Protein AF-A0AA91GW83-F1 (afdb_monomer)

Secondary structure (DSSP, 8-state):
-HHHHHHHTT--HHHHHHHHHHHHHHSPPPP-TT-S---------TTTTTSBTTTTBSBSEEETTEEE-TTS-EEEHHHHHHHHHHHHTT-SSS-TT--HHHHHHHHHHHHHHHHHHTT--HHHHHHTT-B-GGGHHHHHHHHHHHS---

Nearest PDB structures (foldseek):
  6pxk-assembly2_H  TM=4.083E-01  e=6.982E+00  Escherichia coli

Sequence (150 aa):
MLEDYCSEVGRTKTDVLRELIRSLKTKKKPSNEGRGFRPIFSVNPAYTSQVDHQSGTLLGRREGDRFIRYTGDVIQADLNAARNIRIRGTDNNITRFMRSGDVESELLTRTVQYLASIGKSVTDALNLGWLLPKFKANVLKLEAQYHPQG

Radius of gyration: 25.81 Å; Cα contacts (8 Å, |Δi|>4): 156; chains: 1; bounding box: 37×70×56 Å

pLDDT: mean 89.29, std 13.84, range [39.09, 98.5]

Structure (mmCIF, N/CA/C/O backbone):
data_AF-A0AA91GW83-F1
#
_entry.id   AF-A0AA91GW83-F1
#
loop_
_atom_site.group_PDB
_atom_site.id
_atom_site.type_symbol
_atom_site.label_atom_id
_atom_site.label_alt_id
_atom_site.label_comp_id
_atom_site.label_asym_id
_atom_site.label_entity_id
_atom_site.label_seq_id
_atom_site.pdbx_PDB_ins_code
_atom_site.Cartn_x
_atom_site.Cartn_y
_atom_site.Cartn_z
_atom_site.occupancy
_atom_site.B_iso_or_equiv
_atom_site.auth_seq_id
_atom_site.auth_comp_id
_atom_site.auth_asym_id
_atom_site.auth_atom_id
_atom_site.pdbx_PDB_model_num
ATOM 1 N N . MET A 1 1 ? -2.588 -52.426 -28.674 1.00 69.12 1 MET A N 1
ATOM 2 C CA . MET A 1 1 ? -2.922 -51.039 -28.262 1.00 69.12 1 MET A CA 1
ATOM 3 C C . MET A 1 1 ? -2.592 -49.997 -29.340 1.00 69.12 1 MET A C 1
ATOM 5 O O . MET A 1 1 ? -3.514 -49.352 -29.808 1.00 69.12 1 MET A O 1
ATOM 9 N N . LEU A 1 2 ? -1.331 -49.810 -29.777 1.00 68.44 2 LEU A N 1
ATOM 10 C CA . LEU A 1 2 ? -1.021 -48.851 -30.865 1.00 68.44 2 LEU A CA 1
ATOM 11 C C . LEU A 1 2 ? -1.371 -49.402 -32.264 1.00 68.44 2 LEU A C 1
ATOM 13 O O . LEU A 1 2 ? -1.744 -48.648 -33.154 1.00 68.44 2 LEU A O 1
ATOM 17 N N . GLU A 1 3 ? -1.234 -50.716 -32.450 1.00 76.81 3 GLU A N 1
ATOM 18 C CA . GLU A 1 3 ? -1.570 -51.436 -33.690 1.00 76.81 3 GLU A CA 1
ATOM 19 C C . GLU A 1 3 ? -3.069 -51.436 -33.982 1.00 76.81 3 GLU A C 1
ATOM 21 O O . GLU A 1 3 ? -3.469 -51.136 -35.106 1.00 76.81 3 GLU A O 1
ATOM 26 N N . ASP A 1 4 ? -3.876 -51.687 -32.954 1.00 79.81 4 ASP A N 1
ATOM 27 C CA . ASP A 1 4 ? -5.339 -51.666 -33.042 1.00 79.81 4 ASP A CA 1
ATOM 28 C C . ASP A 1 4 ? -5.828 -50.262 -33.404 1.00 79.81 4 ASP A C 1
ATOM 30 O O . ASP A 1 4 ? -6.557 -50.096 -34.374 1.00 79.81 4 ASP A O 1
ATOM 34 N N . TYR A 1 5 ? -5.298 -49.232 -32.733 1.00 78.19 5 TYR A N 1
ATOM 35 C CA . TYR A 1 5 ? -5.595 -47.834 -33.049 1.00 78.19 5 TYR A CA 1
ATOM 36 C C . TYR A 1 5 ? -5.219 -47.462 -34.490 1.00 78.19 5 TYR A C 1
ATOM 38 O O . TYR A 1 5 ? -5.996 -46.814 -35.181 1.00 78.19 5 TYR A O 1
ATOM 46 N N . CYS A 1 6 ? -4.045 -47.889 -34.969 1.00 80.44 6 CYS A N 1
ATOM 47 C CA . CYS A 1 6 ? -3.620 -47.655 -36.354 1.00 80.44 6 CYS A CA 1
ATOM 48 C C . CYS A 1 6 ? -4.565 -48.327 -37.365 1.00 80.44 6 CYS A C 1
ATOM 50 O O . CYS A 1 6 ? -4.872 -47.743 -38.404 1.00 80.44 6 CYS A O 1
ATOM 52 N N . SER A 1 7 ? -5.052 -49.526 -37.036 1.00 79.12 7 SER A N 1
ATOM 53 C CA . SER A 1 7 ? -5.985 -50.288 -37.871 1.00 79.12 7 SER A CA 1
ATOM 54 C C . SER A 1 7 ? -7.379 -49.652 -37.892 1.00 79.12 7 SER A C 1
ATOM 56 O O . SER A 1 7 ? -7.963 -49.511 -38.962 1.00 79.12 7 SER A O 1
ATOM 58 N N . GLU A 1 8 ? -7.876 -49.191 -36.742 1.00 82.94 8 GLU A N 1
ATOM 59 C CA . GLU A 1 8 ? -9.163 -48.493 -36.609 1.00 82.94 8 GLU A CA 1
ATOM 60 C C . GLU A 1 8 ? -9.191 -47.150 -37.346 1.00 82.94 8 GLU A C 1
ATOM 62 O O . GLU A 1 8 ? -10.173 -46.821 -38.007 1.00 82.94 8 GLU A O 1
ATOM 67 N N . VAL A 1 9 ? -8.109 -46.368 -37.267 1.00 82.56 9 VAL A N 1
ATOM 68 C CA . VAL A 1 9 ? -8.030 -45.055 -37.933 1.00 82.56 9 VAL A CA 1
ATOM 69 C C . VAL A 1 9 ? -7.543 -45.142 -39.383 1.00 82.56 9 VAL A C 1
ATOM 71 O O . VAL A 1 9 ? -7.402 -44.109 -40.040 1.00 82.56 9 VAL A O 1
ATOM 74 N N . GLY A 1 10 ? -7.266 -46.353 -39.886 1.00 86.12 10 GLY A N 1
ATOM 75 C CA . GLY A 1 10 ? -6.806 -46.600 -41.254 1.00 86.12 10 GLY A CA 1
ATOM 76 C C . GLY A 1 10 ? -5.466 -45.938 -41.589 1.00 86.12 10 GLY A C 1
ATOM 77 O O . GLY A 1 10 ? -5.235 -45.564 -42.739 1.00 86.12 10 GLY A O 1
ATOM 78 N N . ARG A 1 11 ? -4.590 -45.736 -40.597 1.00 83.75 11 ARG A N 1
ATOM 79 C CA . ARG A 1 11 ? -3.285 -45.076 -40.777 1.00 83.75 11 ARG A CA 1
ATOM 80 C C . ARG A 1 11 ? -2.154 -46.014 -40.419 1.00 83.75 11 ARG A C 1
ATOM 82 O O . ARG A 1 11 ? -2.261 -46.837 -39.516 1.00 83.75 11 ARG A O 1
ATOM 89 N N . THR A 1 12 ? -1.015 -45.850 -41.080 1.00 89.56 12 THR A N 1
ATOM 90 C CA . THR A 1 12 ? 0.178 -46.594 -40.682 1.00 89.56 12 THR A CA 1
ATOM 91 C C . THR A 1 12 ? 0.741 -46.031 -39.377 1.00 89.56 12 THR A C 1
ATOM 93 O O . THR A 1 12 ? 0.599 -44.842 -39.074 1.00 89.56 12 THR A O 1
ATOM 96 N N . LYS A 1 13 ? 1.466 -46.862 -38.619 1.00 86.31 13 LYS A N 1
ATOM 97 C CA . LYS A 1 13 ? 2.199 -46.415 -37.420 1.00 86.31 13 LYS A CA 1
ATOM 98 C C . LYS A 1 13 ? 3.093 -45.211 -37.713 1.00 86.31 13 LYS A C 1
ATOM 100 O O . LYS A 1 13 ? 3.228 -44.318 -36.883 1.00 86.31 13 LYS A O 1
ATOM 105 N N . THR A 1 14 ? 3.698 -45.181 -38.899 1.00 88.56 14 THR A N 1
ATOM 106 C CA . THR A 1 14 ? 4.579 -44.097 -39.332 1.00 88.56 14 THR A CA 1
ATOM 107 C C . THR A 1 14 ? 3.816 -42.786 -39.510 1.00 88.56 14 THR A C 1
ATOM 109 O O . THR A 1 14 ? 4.340 -41.734 -39.150 1.00 88.56 14 THR A O 1
ATOM 112 N N . ASP A 1 15 ? 2.580 -42.827 -40.005 1.00 84.75 15 ASP A N 1
ATOM 113 C CA . ASP A 1 15 ? 1.758 -41.628 -40.197 1.00 84.75 15 ASP A CA 1
ATOM 114 C C . ASP A 1 15 ? 1.295 -41.045 -38.864 1.00 84.75 15 ASP A C 1
ATOM 116 O O . ASP A 1 15 ? 1.435 -39.842 -38.638 1.00 84.75 15 ASP A O 1
ATOM 120 N N . VAL A 1 16 ? 0.859 -41.908 -37.941 1.00 87.19 16 VAL A N 1
ATOM 121 C CA . VAL A 1 16 ? 0.503 -41.509 -36.570 1.00 87.19 16 VAL A CA 1
ATOM 122 C C . VAL A 1 16 ? 1.716 -40.905 -35.853 1.00 87.19 16 VAL A C 1
ATOM 124 O O . VAL A 1 16 ? 1.613 -39.854 -35.218 1.00 87.19 16 VAL A O 1
ATOM 127 N N . LEU A 1 17 ? 2.899 -41.510 -36.004 1.00 86.38 17 LEU A N 1
ATOM 128 C CA . LEU A 1 17 ? 4.126 -41.004 -35.388 1.00 86.38 17 LEU A CA 1
ATOM 129 C C . LEU A 1 17 ? 4.562 -39.657 -35.988 1.00 86.38 17 LEU A C 1
ATOM 131 O O . LEU A 1 17 ? 4.952 -38.750 -35.250 1.00 86.38 17 LEU A O 1
ATOM 135 N N . ARG A 1 18 ? 4.468 -39.487 -37.314 1.00 87.75 18 ARG A N 1
ATOM 136 C CA . ARG A 1 18 ? 4.762 -38.211 -37.991 1.00 87.75 18 ARG A CA 1
ATOM 137 C C . ARG A 1 18 ? 3.818 -37.108 -37.537 1.00 87.75 18 ARG A C 1
ATOM 139 O O . ARG A 1 18 ? 4.268 -35.986 -37.309 1.00 87.75 18 ARG A O 1
ATOM 146 N N . GLU A 1 19 ? 2.534 -37.412 -37.389 1.00 85.62 19 GLU A N 1
ATOM 147 C CA . GLU A 1 19 ? 1.543 -36.450 -36.920 1.00 85.62 19 GLU A CA 1
ATOM 148 C C . GLU A 1 19 ? 1.772 -36.059 -35.460 1.00 85.62 19 GLU A C 1
ATOM 150 O O . GLU A 1 19 ? 1.729 -34.871 -35.139 1.00 85.62 19 GLU A O 1
ATOM 155 N N . LEU A 1 20 ? 2.111 -37.020 -34.597 1.00 83.38 20 LEU A N 1
ATOM 156 C CA . LEU A 1 20 ? 2.468 -36.747 -33.209 1.00 83.38 20 LEU A CA 1
ATOM 157 C C . LEU A 1 20 ? 3.715 -35.860 -33.125 1.00 83.38 20 LEU A C 1
ATOM 159 O O . LEU A 1 20 ? 3.701 -34.837 -32.444 1.00 83.38 20 LEU A O 1
ATOM 163 N N . ILE A 1 21 ? 4.771 -36.188 -33.875 1.00 85.31 21 ILE A N 1
ATOM 164 C CA . ILE A 1 21 ? 5.989 -35.368 -33.953 1.00 85.31 21 ILE A CA 1
ATOM 165 C C . ILE A 1 21 ? 5.660 -33.965 -34.479 1.00 85.31 21 ILE A C 1
ATOM 167 O O . ILE A 1 21 ? 6.167 -32.975 -33.951 1.00 85.31 21 ILE A O 1
ATOM 171 N N . ARG A 1 22 ? 4.788 -33.850 -35.487 1.00 84.88 22 ARG A N 1
ATOM 172 C CA . ARG A 1 22 ? 4.325 -32.560 -36.012 1.00 84.88 22 ARG A CA 1
ATOM 173 C C . ARG A 1 22 ? 3.556 -31.776 -34.950 1.00 84.88 22 ARG A C 1
ATOM 175 O O . ARG A 1 22 ? 3.852 -30.602 -34.764 1.00 84.88 22 ARG A O 1
ATOM 182 N N . SER A 1 23 ? 2.646 -32.412 -34.214 1.00 80.38 23 SER A N 1
ATOM 183 C CA . SER A 1 23 ? 1.885 -31.788 -33.125 1.00 80.38 23 SER A CA 1
ATOM 184 C C . SER A 1 23 ? 2.778 -31.347 -31.964 1.00 80.38 23 SER A C 1
ATOM 186 O O . SER A 1 23 ? 2.518 -30.315 -31.346 1.00 80.38 23 SER A O 1
ATOM 188 N N . LEU A 1 24 ? 3.834 -32.103 -31.665 1.00 80.25 24 LEU A N 1
ATOM 189 C CA . LEU A 1 24 ? 4.819 -31.741 -30.648 1.00 80.25 24 LEU A CA 1
ATOM 190 C C . LEU A 1 24 ? 5.715 -30.582 -31.110 1.00 80.25 24 LEU A C 1
ATOM 192 O O . LEU A 1 24 ? 6.106 -29.760 -30.289 1.00 80.25 24 LEU A O 1
ATOM 196 N N . LYS A 1 25 ? 5.988 -30.465 -32.418 1.00 74.56 25 LYS A N 1
ATOM 197 C CA . LYS A 1 25 ? 6.718 -29.330 -33.011 1.0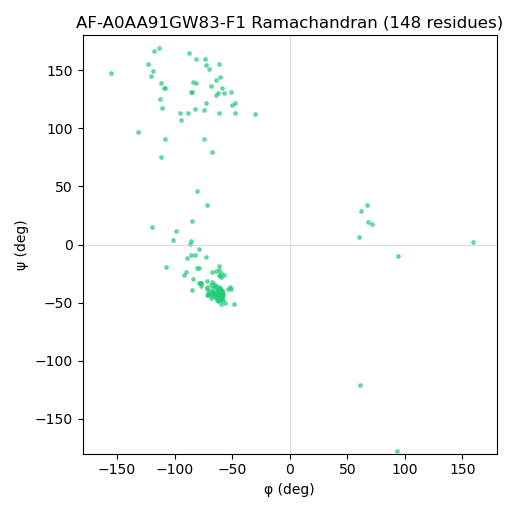0 74.56 25 LYS A CA 1
ATOM 198 C C . LYS A 1 25 ? 5.863 -28.063 -33.152 1.00 74.56 25 LYS A C 1
ATOM 200 O O . LYS A 1 25 ? 6.403 -26.967 -33.032 1.00 74.56 25 LYS A O 1
ATOM 205 N N . THR A 1 26 ? 4.552 -28.183 -33.396 1.00 68.69 26 THR A N 1
ATOM 206 C CA . THR A 1 26 ? 3.626 -27.034 -33.486 1.00 68.69 26 THR A CA 1
ATOM 207 C C . THR A 1 26 ? 3.204 -26.492 -32.125 1.00 68.69 26 THR A C 1
ATOM 209 O O . THR A 1 26 ? 2.824 -25.324 -32.036 1.00 68.69 26 THR A O 1
ATOM 212 N N . LYS A 1 27 ? 3.323 -27.282 -31.048 1.00 64.38 27 LYS A N 1
ATOM 213 C CA . LYS A 1 27 ? 3.315 -26.767 -29.672 1.00 64.38 27 LYS A CA 1
ATOM 214 C C . LYS A 1 27 ? 4.584 -25.940 -29.453 1.00 64.38 27 LYS A C 1
ATOM 216 O O . LYS A 1 27 ? 5.580 -26.409 -28.908 1.00 64.38 27 LYS A O 1
ATOM 221 N N . LYS A 1 28 ? 4.549 -24.697 -29.942 1.00 57.25 28 LYS A N 1
ATOM 222 C CA . LYS A 1 28 ? 5.594 -23.685 -29.780 1.00 57.25 28 LYS A CA 1
ATOM 223 C C . LYS A 1 28 ? 5.990 -23.659 -28.298 1.00 57.25 28 LYS A C 1
ATOM 225 O O . LYS A 1 28 ? 5.153 -23.401 -27.434 1.00 57.25 28 LYS A O 1
ATOM 230 N N . LYS A 1 29 ? 7.268 -23.905 -27.994 1.00 54.69 29 LYS A N 1
ATOM 231 C CA . LYS A 1 29 ? 7.869 -23.442 -26.733 1.00 54.69 29 LYS A CA 1
ATOM 232 C C . LYS A 1 29 ? 7.536 -21.943 -26.653 1.00 54.69 29 LYS A C 1
ATOM 234 O O . LYS A 1 29 ? 7.715 -21.293 -27.688 1.00 54.69 29 LYS A O 1
ATOM 239 N N . PRO A 1 30 ? 7.013 -21.396 -25.536 1.00 55.56 30 PRO A N 1
ATOM 240 C CA . PRO A 1 30 ? 6.680 -19.976 -25.477 1.00 55.56 30 PRO A CA 1
ATOM 241 C C . PRO A 1 30 ? 7.897 -19.196 -25.969 1.00 55.56 30 PRO A C 1
ATOM 243 O O . PRO A 1 30 ? 9.013 -19.398 -25.477 1.00 55.56 30 PRO A O 1
ATOM 246 N N . SER A 1 31 ? 7.713 -18.429 -27.044 1.00 51.56 31 SER A N 1
ATOM 247 C CA . SER A 1 31 ? 8.814 -17.705 -27.650 1.00 51.56 31 SER A CA 1
ATOM 248 C C . SER A 1 31 ? 9.337 -16.718 -26.613 1.00 51.56 31 SER A C 1
ATOM 250 O O . SER A 1 31 ? 8.581 -15.953 -26.025 1.00 51.56 31 SER A O 1
ATOM 252 N N . ASN A 1 32 ? 10.653 -16.708 -26.398 1.00 56.47 32 ASN A N 1
ATOM 253 C CA . ASN A 1 32 ? 11.337 -15.641 -25.661 1.00 56.47 32 ASN A CA 1
ATOM 254 C C . ASN A 1 32 ? 11.390 -14.339 -26.500 1.00 56.47 32 ASN A C 1
ATOM 256 O O . ASN A 1 32 ? 12.371 -13.596 -26.449 1.00 56.47 32 ASN A O 1
ATOM 260 N N . GLU A 1 33 ? 10.360 -14.085 -27.307 1.00 49.25 33 GLU A N 1
ATOM 261 C CA . GLU A 1 33 ? 10.152 -12.851 -28.059 1.00 49.25 33 GLU A CA 1
ATOM 262 C C . GLU A 1 33 ? 9.702 -11.791 -27.050 1.00 49.25 33 GLU A C 1
ATOM 264 O O . GLU A 1 33 ? 8.537 -11.693 -26.683 1.00 49.25 33 GLU A O 1
ATOM 269 N N . GLY A 1 34 ? 10.674 -11.067 -26.497 1.00 49.62 34 GLY A N 1
ATOM 270 C CA . GLY A 1 34 ? 10.426 -10.086 -25.438 1.00 49.62 34 GLY A CA 1
ATOM 271 C C . GLY A 1 34 ? 11.642 -9.709 -24.591 1.00 49.62 34 GLY A C 1
ATOM 272 O O . GLY A 1 34 ? 11.512 -8.896 -23.674 1.00 49.62 34 GLY A O 1
ATOM 273 N N . ARG A 1 35 ? 12.834 -10.249 -24.881 1.00 53.19 35 ARG A N 1
ATOM 274 C CA . ARG A 1 35 ? 14.111 -9.750 -24.335 1.00 53.19 35 ARG A CA 1
ATOM 275 C C . ARG A 1 35 ? 14.616 -8.521 -25.104 1.00 53.19 35 ARG A C 1
ATOM 277 O O . ARG A 1 35 ? 15.786 -8.437 -25.453 1.00 53.19 35 ARG A O 1
ATOM 284 N N . GLY A 1 36 ? 13.725 -7.566 -25.371 1.00 58.09 36 GLY A N 1
ATOM 285 C CA . GLY A 1 36 ? 14.164 -6.199 -25.638 1.00 58.09 36 GLY A CA 1
ATOM 286 C C . GLY A 1 36 ? 14.881 -5.653 -24.402 1.00 58.09 36 GLY A C 1
ATOM 287 O O . GLY A 1 36 ? 14.643 -6.135 -23.289 1.00 58.09 36 GLY A O 1
ATOM 288 N N . PHE A 1 37 ? 15.766 -4.675 -24.592 1.00 62.91 37 PHE A N 1
ATOM 289 C CA . PHE A 1 37 ? 16.387 -3.935 -23.495 1.00 62.91 37 PHE A CA 1
ATOM 290 C C . PHE A 1 37 ? 15.300 -3.507 -22.501 1.00 62.91 37 PHE A C 1
ATOM 292 O O . PHE A 1 37 ? 14.409 -2.730 -22.840 1.00 62.91 37 PHE A O 1
ATOM 299 N N . ARG A 1 38 ? 15.335 -4.067 -21.289 1.00 65.19 38 ARG A N 1
ATOM 300 C CA . ARG A 1 38 ? 14.513 -3.593 -20.179 1.00 65.19 38 ARG A CA 1
ATOM 301 C C . ARG A 1 38 ? 15.384 -2.615 -19.409 1.00 65.19 38 ARG A C 1
ATOM 303 O O . ARG A 1 38 ? 16.328 -3.075 -18.765 1.00 65.19 38 ARG A O 1
ATOM 310 N N . PRO A 1 39 ? 15.124 -1.303 -19.498 1.00 71.88 39 PRO A N 1
ATOM 311 C CA . PRO A 1 39 ? 15.889 -0.355 -18.719 1.00 71.88 39 PRO A CA 1
ATOM 312 C C . PRO A 1 39 ? 15.768 -0.715 -17.236 1.00 71.88 39 PRO A C 1
ATOM 314 O O . PRO A 1 39 ? 14.678 -0.989 -16.727 1.00 71.88 39 PRO A O 1
ATOM 317 N N . ILE A 1 40 ? 16.917 -0.791 -16.569 1.00 81.19 40 ILE A N 1
ATOM 318 C CA . ILE A 1 40 ? 16.987 -1.017 -15.130 1.00 81.19 40 ILE A CA 1
ATOM 319 C C . ILE A 1 40 ? 16.766 0.340 -14.475 1.00 81.19 40 ILE A C 1
ATOM 321 O O . ILE A 1 40 ? 17.570 1.253 -14.644 1.00 81.19 40 ILE A O 1
ATOM 325 N N . PHE A 1 41 ? 15.681 0.466 -13.719 1.00 83.94 41 PHE A N 1
ATOM 326 C CA . PHE A 1 41 ? 15.378 1.672 -12.961 1.00 83.94 41 PHE A CA 1
ATOM 327 C C . PHE A 1 41 ? 15.554 1.403 -11.474 1.00 83.94 41 PHE A C 1
ATOM 329 O O . PHE A 1 41 ? 15.087 0.393 -10.949 1.00 83.94 41 PHE A O 1
ATOM 336 N N . SER A 1 42 ? 16.215 2.323 -10.781 1.00 92.88 42 SER A N 1
ATOM 337 C CA . SER A 1 42 ? 16.233 2.316 -9.323 1.00 92.88 42 SER A CA 1
ATOM 338 C C . SER A 1 42 ? 15.001 3.038 -8.794 1.00 92.88 42 SER A C 1
ATOM 340 O O . SER A 1 42 ? 14.727 4.171 -9.189 1.00 92.88 42 SER A O 1
ATOM 342 N N . VAL A 1 43 ? 14.306 2.405 -7.858 1.00 96.06 43 VAL A N 1
ATOM 343 C CA . VAL A 1 43 ? 13.097 2.937 -7.224 1.00 96.06 43 VAL A CA 1
ATOM 344 C C . VAL A 1 43 ? 13.309 3.116 -5.726 1.00 96.06 43 VAL A C 1
ATOM 346 O O . VAL A 1 43 ? 14.271 2.591 -5.163 1.00 96.06 43 VAL A O 1
ATOM 349 N N . ASN A 1 44 ? 12.405 3.839 -5.070 1.00 97.75 44 ASN A N 1
ATOM 350 C CA . ASN A 1 44 ? 12.392 3.910 -3.615 1.00 97.75 44 ASN A CA 1
ATOM 351 C C . ASN A 1 44 ? 11.890 2.572 -3.028 1.00 97.75 44 ASN A C 1
ATOM 353 O O . ASN A 1 44 ? 10.773 2.160 -3.361 1.00 97.75 44 ASN A O 1
ATOM 357 N N . PRO A 1 45 ? 12.670 1.882 -2.173 1.00 97.12 45 PRO A N 1
ATOM 358 C CA . PRO A 1 45 ? 12.283 0.578 -1.638 1.00 97.12 45 PRO A CA 1
ATOM 359 C C . PRO A 1 45 ? 11.336 0.667 -0.431 1.00 97.12 45 PRO A C 1
ATOM 361 O O . PRO A 1 45 ? 10.822 -0.366 0.011 1.00 97.12 45 PRO A O 1
ATOM 364 N N . ALA A 1 46 ? 11.108 1.862 0.125 1.00 98.25 46 ALA A N 1
ATOM 365 C CA . ALA A 1 46 ? 10.356 2.029 1.361 1.0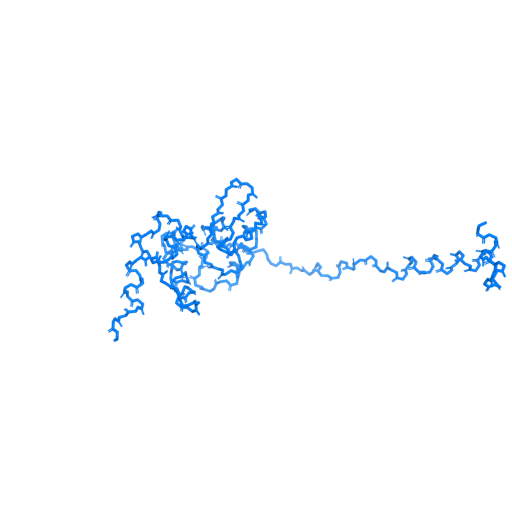0 98.25 46 ALA A CA 1
ATOM 366 C C . ALA A 1 46 ? 8.930 1.459 1.243 1.00 98.25 46 ALA A C 1
ATOM 368 O O . ALA A 1 46 ? 8.224 1.664 0.251 1.00 98.25 46 ALA A O 1
ATOM 369 N N . TYR A 1 47 ? 8.528 0.719 2.281 1.00 98.06 47 TYR A N 1
ATOM 370 C CA . TYR A 1 47 ? 7.221 0.067 2.444 1.00 98.06 47 TYR A CA 1
ATOM 371 C C . TYR A 1 47 ? 6.836 -0.978 1.380 1.00 98.06 47 TYR A C 1
ATOM 373 O O . TYR A 1 47 ? 5.724 -1.502 1.416 1.00 98.06 47 TYR A O 1
ATOM 381 N N . THR A 1 48 ? 7.724 -1.345 0.451 1.00 97.75 48 THR A N 1
ATOM 382 C CA . THR A 1 48 ? 7.392 -2.288 -0.639 1.00 97.75 48 THR A CA 1
ATOM 383 C C . THR A 1 48 ? 6.966 -3.677 -0.150 1.00 97.75 48 THR A C 1
ATOM 385 O O . THR A 1 48 ? 6.159 -4.327 -0.807 1.00 97.75 48 THR A O 1
ATOM 388 N N . SER A 1 49 ? 7.416 -4.120 1.024 1.00 97.06 49 SER A N 1
ATOM 389 C CA . SER A 1 49 ? 6.977 -5.383 1.643 1.00 97.06 49 SER A CA 1
ATOM 390 C C . SER A 1 49 ? 5.699 -5.258 2.482 1.00 97.06 49 SER A C 1
ATOM 392 O O . SER A 1 49 ? 5.173 -6.270 2.941 1.00 97.06 49 SER A O 1
ATOM 394 N N . GLN A 1 50 ? 5.228 -4.035 2.730 1.00 97.38 50 GLN A N 1
ATOM 395 C CA . GLN A 1 50 ? 4.088 -3.720 3.596 1.00 97.38 50 GLN A CA 1
ATOM 396 C C . GLN A 1 50 ? 2.844 -3.291 2.809 1.00 97.38 50 GLN A C 1
ATOM 398 O O . GLN A 1 50 ? 1.749 -3.356 3.351 1.00 97.38 50 GLN A O 1
ATOM 403 N N . VAL A 1 51 ? 3.009 -2.866 1.557 1.00 98.19 51 VAL A N 1
ATOM 404 C CA . VAL A 1 51 ? 1.914 -2.478 0.659 1.00 98.19 51 VAL A CA 1
ATOM 405 C C . VAL A 1 51 ? 1.287 -3.717 0.015 1.00 98.19 51 VAL A C 1
ATOM 407 O O . VAL A 1 51 ? 2.009 -4.616 -0.415 1.00 98.19 51 VAL A O 1
ATOM 410 N N . ASP A 1 52 ? -0.036 -3.766 -0.107 1.00 98.31 52 ASP A N 1
ATOM 411 C CA . ASP A 1 52 ? -0.704 -4.730 -0.988 1.00 98.31 52 ASP A CA 1
ATOM 412 C C . ASP A 1 52 ? -0.533 -4.279 -2.443 1.00 98.31 52 ASP A C 1
ATOM 414 O O . ASP A 1 52 ? -1.038 -3.228 -2.834 1.00 98.31 52 ASP A O 1
ATOM 418 N N . HIS A 1 53 ? 0.166 -5.066 -3.264 1.00 98.06 53 HIS A N 1
ATOM 419 C CA . HIS A 1 53 ? 0.425 -4.703 -4.662 1.00 98.06 53 HIS A CA 1
ATOM 420 C C . HIS A 1 53 ? -0.836 -4.535 -5.514 1.00 98.06 53 HIS A C 1
ATOM 422 O O . HIS A 1 53 ? -0.770 -3.900 -6.564 1.00 98.06 53 HIS A O 1
ATOM 428 N N . GLN A 1 54 ? -1.960 -5.135 -5.114 1.00 97.19 54 GLN A N 1
ATOM 429 C CA . GLN A 1 54 ? -3.186 -5.092 -5.903 1.00 97.19 54 GLN A CA 1
ATOM 430 C C . GLN A 1 54 ? -4.005 -3.825 -5.634 1.00 97.19 54 GLN A C 1
ATOM 432 O O . GLN A 1 54 ? -4.554 -3.257 -6.574 1.00 97.19 54 GLN A O 1
ATOM 437 N N . SER A 1 55 ? -4.083 -3.370 -4.381 1.00 96.81 55 SER A N 1
ATOM 438 C CA . SER A 1 55 ? -4.756 -2.110 -4.033 1.00 96.81 55 SER A CA 1
ATOM 439 C C . SER A 1 55 ? -3.816 -0.901 -4.077 1.00 96.81 55 SER A C 1
ATOM 441 O O . SER A 1 55 ? -4.278 0.228 -4.211 1.00 96.81 55 SER A O 1
ATOM 443 N N . GLY A 1 56 ? -2.505 -1.113 -3.930 1.00 97.38 56 GLY A N 1
ATOM 444 C CA . GLY A 1 56 ? -1.521 -0.045 -3.755 1.00 97.38 56 GLY A CA 1
ATOM 445 C C . GLY A 1 56 ? -1.592 0.643 -2.385 1.00 97.38 56 GLY A C 1
ATOM 446 O O . GLY A 1 56 ? -1.074 1.751 -2.239 1.00 97.38 56 GLY A O 1
ATOM 447 N N . THR A 1 57 ? -2.231 0.012 -1.392 1.00 98.25 57 THR A N 1
ATOM 448 C CA . THR A 1 57 ? -2.489 0.581 -0.056 1.00 98.25 57 THR A CA 1
ATOM 449 C C . THR A 1 57 ? -1.732 -0.151 1.053 1.00 98.25 57 THR A C 1
ATOM 451 O O . THR A 1 57 ? -1.178 -1.230 0.847 1.00 98.25 57 THR A O 1
ATOM 454 N N . LEU A 1 58 ? -1.724 0.422 2.260 1.00 98.50 58 LEU A N 1
ATOM 455 C CA . LEU A 1 58 ? -1.159 -0.190 3.473 1.00 98.50 58 LEU A CA 1
ATOM 456 C C . LEU A 1 58 ? -2.144 -1.136 4.184 1.00 98.50 58 LEU A C 1
ATOM 458 O O . LEU A 1 58 ? -1.989 -1.412 5.374 1.00 98.50 58 LEU A O 1
ATOM 462 N N . LEU A 1 59 ? -3.167 -1.612 3.468 1.00 98.25 59 LEU A N 1
ATOM 463 C CA . LEU A 1 59 ? -4.102 -2.608 3.974 1.00 98.25 59 LEU A CA 1
ATOM 464 C C . LEU A 1 59 ? -3.528 -4.018 3.794 1.00 98.25 59 LEU A C 1
ATOM 466 O O . LEU A 1 59 ? -2.955 -4.350 2.758 1.00 98.25 59 LEU A O 1
ATOM 470 N N . GLY A 1 60 ? -3.732 -4.864 4.794 1.00 97.69 60 GLY A N 1
ATOM 471 C CA . GLY A 1 60 ? -3.101 -6.171 4.902 1.00 97.69 60 GLY A CA 1
ATOM 472 C C . GLY A 1 60 ? -1.814 -6.131 5.723 1.00 97.69 60 GLY A C 1
ATOM 473 O O . GLY A 1 60 ? -1.427 -5.112 6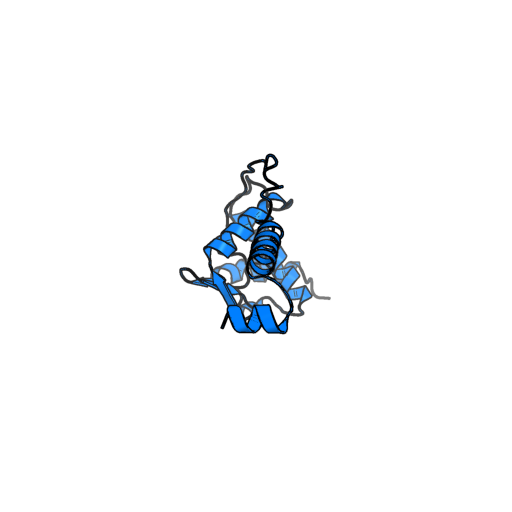.302 1.00 97.69 60 GLY A O 1
ATOM 474 N N . ARG A 1 61 ? -1.153 -7.284 5.827 1.00 97.44 61 ARG A N 1
ATOM 475 C CA . ARG A 1 61 ? 0.071 -7.423 6.622 1.00 97.44 61 ARG A CA 1
ATOM 476 C C . ARG A 1 61 ? 0.957 -8.562 6.145 1.00 97.44 61 ARG A C 1
ATOM 478 O O . ARG A 1 61 ? 0.478 -9.606 5.708 1.00 97.44 61 ARG A O 1
ATOM 485 N N . ARG A 1 62 ? 2.268 -8.372 6.295 1.00 97.19 62 ARG A N 1
ATOM 486 C CA . ARG A 1 62 ? 3.264 -9.431 6.114 1.00 97.19 62 ARG A CA 1
ATOM 487 C C . ARG A 1 62 ? 3.444 -10.216 7.414 1.00 97.19 62 ARG A C 1
ATOM 489 O O . ARG A 1 62 ? 3.692 -9.622 8.459 1.00 97.19 62 ARG A O 1
ATOM 496 N N . GLU A 1 63 ? 3.395 -11.537 7.313 1.00 96.38 63 GLU A N 1
ATOM 497 C CA . GLU A 1 63 ? 3.693 -12.500 8.373 1.00 96.38 63 GLU A CA 1
ATOM 498 C C . GLU A 1 63 ? 4.641 -13.574 7.817 1.00 96.38 63 GLU A C 1
ATOM 500 O O . GLU A 1 63 ? 4.214 -14.518 7.146 1.00 96.38 63 GLU A O 1
ATOM 505 N N . GLY A 1 64 ? 5.945 -13.411 8.062 1.00 95.94 64 GLY A N 1
ATOM 506 C CA . GLY A 1 64 ? 6.976 -14.285 7.494 1.00 95.94 64 GLY A CA 1
ATOM 507 C C . GLY A 1 64 ? 6.980 -14.236 5.963 1.00 95.94 64 GLY A C 1
ATOM 508 O O . GLY A 1 64 ? 7.128 -13.160 5.374 1.00 95.94 64 GLY A O 1
ATOM 509 N N . ASP A 1 65 ? 6.773 -15.394 5.336 1.00 97.88 65 ASP A N 1
ATOM 510 C CA . ASP A 1 65 ? 6.744 -15.570 3.874 1.00 97.88 65 ASP A CA 1
ATOM 511 C C . ASP A 1 65 ? 5.371 -15.304 3.249 1.00 97.88 65 ASP A C 1
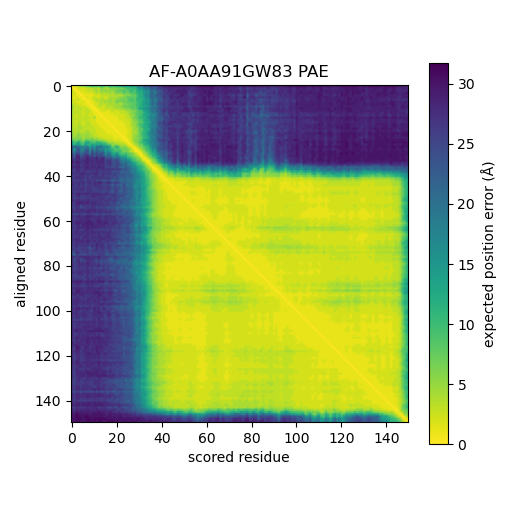ATOM 513 O O . ASP A 1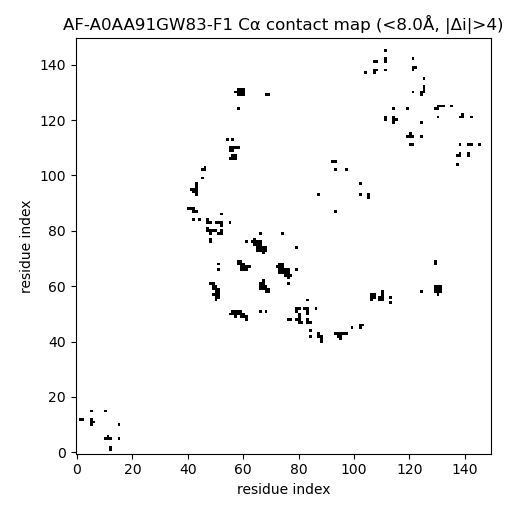 65 ? 5.188 -15.460 2.039 1.00 97.88 65 ASP A O 1
ATOM 517 N N . ARG A 1 66 ? 4.396 -14.888 4.062 1.00 98.38 66 ARG A N 1
ATOM 518 C CA . ARG A 1 66 ? 3.022 -14.622 3.638 1.00 98.38 66 ARG A CA 1
ATOM 519 C C . ARG A 1 66 ? 2.717 -13.139 3.726 1.00 98.38 66 ARG A C 1
ATOM 521 O O . ARG A 1 66 ? 3.072 -12.476 4.696 1.00 98.38 66 ARG A O 1
ATOM 528 N N . PHE A 1 67 ? 2.015 -12.627 2.730 1.00 98.50 67 PHE A N 1
ATOM 529 C CA . PHE A 1 67 ? 1.306 -11.364 2.815 1.00 98.50 67 PHE A CA 1
ATOM 530 C C . PHE A 1 67 ? -0.190 -11.673 2.807 1.00 98.50 67 PHE A C 1
ATOM 532 O O . PHE A 1 67 ? -0.698 -12.257 1.850 1.00 98.50 67 PHE A O 1
ATOM 539 N N . ILE A 1 68 ? -0.870 -11.329 3.896 1.00 98.38 68 ILE A N 1
ATOM 540 C CA . ILE A 1 68 ? -2.310 -11.514 4.068 1.00 98.38 68 ILE A CA 1
ATOM 541 C C . ILE A 1 68 ? -2.973 -10.198 3.675 1.00 98.38 68 ILE A C 1
ATOM 543 O O . ILE A 1 68 ? -2.768 -9.173 4.332 1.00 98.38 68 ILE A O 1
ATOM 547 N N . ARG A 1 69 ? -3.736 -10.216 2.584 1.00 98.06 69 ARG A N 1
ATOM 548 C CA . ARG A 1 69 ? -4.483 -9.057 2.086 1.00 98.06 69 ARG A CA 1
ATOM 549 C C . ARG A 1 69 ? -5.688 -8.790 2.982 1.00 98.06 69 ARG A C 1
ATOM 551 O O . ARG A 1 69 ? -6.176 -9.683 3.671 1.00 98.06 69 ARG A O 1
ATOM 558 N N . TYR A 1 70 ? -6.216 -7.570 2.940 1.00 97.25 70 TYR A N 1
ATOM 559 C CA . TYR A 1 70 ? -7.408 -7.219 3.722 1.00 97.25 70 TYR A CA 1
ATOM 560 C C . TYR A 1 70 ? -8.663 -8.004 3.293 1.00 97.25 70 TYR A C 1
ATOM 562 O O . TYR A 1 70 ? -9.578 -8.191 4.088 1.00 97.25 70 TYR A O 1
ATOM 570 N N . THR A 1 71 ? -8.676 -8.505 2.054 1.00 96.62 71 THR A N 1
ATOM 571 C CA . THR A 1 71 ? -9.704 -9.404 1.508 1.00 96.62 71 THR A CA 1
ATOM 572 C C . THR A 1 71 ? -9.631 -10.826 2.070 1.00 96.62 71 THR A C 1
ATOM 574 O O . THR A 1 71 ? -10.543 -11.611 1.837 1.00 96.62 71 THR A O 1
ATOM 577 N N . GLY A 1 72 ? -8.561 -11.172 2.794 1.00 95.62 72 GLY A N 1
ATOM 578 C CA . GLY A 1 72 ? -8.302 -12.516 3.318 1.00 95.62 72 GLY A CA 1
ATOM 579 C C . GLY A 1 72 ? -7.419 -13.386 2.419 1.00 95.62 72 GLY A C 1
ATOM 580 O O . GLY A 1 72 ? -6.944 -14.428 2.869 1.00 95.62 72 GLY A O 1
ATOM 581 N N . ASP A 1 73 ? -7.139 -12.956 1.184 1.00 96.62 73 ASP A N 1
ATOM 582 C CA . ASP A 1 73 ? -6.234 -13.676 0.286 1.00 96.62 73 ASP A CA 1
ATOM 583 C C . ASP A 1 73 ? -4.809 -13.714 0.849 1.00 96.62 73 ASP A C 1
ATOM 585 O O . ASP A 1 73 ? -4.295 -12.717 1.366 1.00 96.62 73 ASP A O 1
ATOM 589 N N . VAL A 1 74 ? -4.130 -14.844 0.666 1.00 98.00 74 VAL A N 1
ATOM 590 C CA . VAL A 1 74 ? -2.734 -15.017 1.072 1.00 98.00 74 VAL A CA 1
ATOM 591 C C . VAL A 1 74 ? -1.859 -15.165 -0.162 1.00 98.00 74 VAL A C 1
ATOM 593 O O . VAL A 1 74 ? -2.073 -16.047 -0.991 1.00 98.00 74 VAL A O 1
ATOM 596 N N . ILE A 1 75 ? -0.839 -14.319 -0.267 1.00 97.31 75 ILE A N 1
ATOM 597 C CA . ILE A 1 75 ? 0.149 -14.360 -1.348 1.00 97.31 75 ILE A CA 1
ATOM 598 C C . ILE A 1 75 ? 1.557 -14.502 -0.775 1.00 97.31 75 ILE A C 1
ATOM 600 O O . ILE A 1 75 ? 1.819 -14.119 0.365 1.00 97.31 75 ILE A O 1
ATOM 604 N N . GLN A 1 76 ? 2.485 -15.040 -1.568 1.00 98.50 76 GLN A N 1
ATOM 605 C CA . GLN A 1 76 ? 3.890 -15.101 -1.168 1.00 98.50 76 GLN A CA 1
ATOM 606 C C . GLN A 1 76 ? 4.440 -13.674 -1.018 1.00 98.50 76 GLN A C 1
ATOM 608 O O . GLN A 1 76 ? 4.270 -12.829 -1.901 1.00 98.50 76 GLN A O 1
ATOM 613 N N . ALA A 1 77 ? 5.057 -13.389 0.124 1.00 98.31 77 ALA A N 1
ATOM 614 C CA . ALA A 1 77 ? 5.381 -12.027 0.525 1.00 98.31 77 ALA A CA 1
ATOM 615 C C . ALA A 1 77 ? 6.446 -11.361 -0.360 1.00 98.31 77 ALA A C 1
ATOM 617 O O . ALA A 1 77 ? 6.377 -10.153 -0.591 1.00 98.31 77 ALA A O 1
ATOM 618 N N . ASP A 1 78 ? 7.398 -12.123 -0.892 1.00 98.31 78 ASP A N 1
ATOM 619 C CA . ASP A 1 78 ? 8.434 -11.584 -1.780 1.00 98.31 78 ASP A CA 1
ATOM 620 C C . ASP A 1 78 ? 7.895 -11.368 -3.191 1.00 98.31 78 ASP A C 1
ATOM 622 O O . ASP A 1 78 ? 8.242 -10.379 -3.829 1.00 98.31 78 ASP A O 1
ATOM 626 N N . LEU A 1 79 ? 6.964 -12.207 -3.653 1.00 98.25 79 LEU A N 1
ATOM 627 C CA . LEU A 1 79 ? 6.209 -11.962 -4.878 1.00 98.25 79 LEU A CA 1
ATOM 628 C C . LEU A 1 79 ? 5.405 -10.660 -4.772 1.00 98.25 79 LEU A C 1
ATOM 630 O O . LEU A 1 79 ? 5.406 -9.868 -5.714 1.00 98.25 79 LEU A O 1
ATOM 634 N N . ASN A 1 80 ? 4.756 -10.413 -3.630 1.00 98.50 80 ASN A N 1
ATOM 635 C CA . ASN A 1 80 ? 4.081 -9.142 -3.363 1.00 98.50 80 ASN A CA 1
ATOM 636 C C . ASN A 1 80 ? 5.067 -7.963 -3.416 1.00 98.50 80 ASN A C 1
ATOM 638 O O . ASN A 1 80 ? 4.851 -7.007 -4.160 1.00 98.50 80 ASN A O 1
ATOM 642 N N . ALA A 1 81 ? 6.188 -8.065 -2.697 1.00 98.25 81 ALA A N 1
ATOM 643 C CA . ALA A 1 81 ? 7.205 -7.018 -2.660 1.00 98.25 81 ALA A CA 1
ATOM 644 C C . ALA A 1 81 ? 7.817 -6.741 -4.045 1.00 98.25 81 ALA A C 1
ATOM 646 O O . ALA A 1 81 ? 7.953 -5.586 -4.448 1.00 98.25 81 ALA A O 1
ATOM 647 N N . ALA A 1 82 ? 8.113 -7.784 -4.821 1.00 97.69 82 ALA A N 1
ATOM 648 C CA . ALA A 1 82 ? 8.625 -7.665 -6.182 1.00 97.69 82 ALA A CA 1
ATOM 649 C C . ALA A 1 82 ? 7.618 -6.978 -7.117 1.00 97.69 82 ALA A C 1
ATOM 651 O O . ALA A 1 82 ? 8.000 -6.144 -7.943 1.00 97.69 82 ALA A O 1
ATOM 652 N N . ARG A 1 83 ? 6.319 -7.278 -6.973 1.00 98.00 83 ARG A N 1
ATOM 653 C CA . ARG A 1 83 ? 5.259 -6.581 -7.718 1.00 98.00 83 ARG A CA 1
ATOM 654 C C . ARG A 1 83 ? 5.176 -5.108 -7.323 1.00 98.00 83 ARG A C 1
ATOM 656 O O . ARG A 1 83 ? 5.104 -4.270 -8.218 1.00 98.00 83 ARG A O 1
ATOM 663 N N . ASN A 1 84 ? 5.288 -4.783 -6.036 1.00 98.19 84 ASN A N 1
ATOM 664 C CA . ASN A 1 84 ? 5.356 -3.393 -5.575 1.00 98.19 84 ASN A CA 1
ATOM 665 C C . ASN A 1 84 ? 6.564 -2.643 -6.141 1.00 98.19 84 ASN A C 1
ATOM 667 O O . ASN A 1 84 ? 6.408 -1.519 -6.608 1.00 98.19 84 ASN A O 1
ATOM 671 N N . ILE A 1 85 ? 7.750 -3.260 -6.168 1.00 97.06 85 ILE A N 1
ATOM 672 C CA . ILE A 1 85 ? 8.950 -2.672 -6.792 1.00 97.06 85 ILE A CA 1
ATOM 673 C C . ILE A 1 85 ? 8.697 -2.376 -8.274 1.00 97.06 85 ILE A C 1
ATOM 675 O O . ILE A 1 85 ? 9.024 -1.292 -8.756 1.00 97.06 85 ILE A O 1
ATOM 679 N N . ARG A 1 86 ? 8.075 -3.317 -8.997 1.00 95.25 86 ARG A N 1
ATOM 680 C CA . ARG A 1 86 ? 7.721 -3.123 -10.408 1.00 95.25 86 ARG A CA 1
ATOM 681 C C . ARG A 1 86 ? 6.740 -1.964 -10.599 1.00 95.25 86 ARG A C 1
ATOM 683 O O . ARG A 1 86 ? 6.968 -1.146 -11.483 1.00 95.25 86 ARG A O 1
ATOM 690 N N . ILE A 1 87 ? 5.680 -1.893 -9.792 1.00 95.56 87 ILE A N 1
ATOM 691 C CA . ILE A 1 87 ? 4.680 -0.810 -9.840 1.00 95.56 87 ILE A CA 1
ATOM 692 C C . ILE A 1 87 ? 5.331 0.538 -9.511 1.00 95.56 87 ILE A C 1
ATOM 694 O O . ILE A 1 87 ? 5.054 1.536 -10.172 1.00 95.56 87 ILE A O 1
ATOM 698 N N . ARG A 1 88 ? 6.260 0.562 -8.547 1.00 95.62 88 ARG A N 1
ATOM 699 C CA . ARG A 1 88 ? 6.991 1.774 -8.160 1.00 95.62 88 ARG A CA 1
ATOM 700 C C . ARG A 1 88 ? 7.791 2.378 -9.314 1.00 95.62 88 ARG A C 1
ATOM 702 O O . ARG A 1 88 ? 7.982 3.586 -9.343 1.00 95.62 88 ARG A O 1
ATOM 709 N N . GLY A 1 89 ? 8.218 1.567 -10.283 1.00 92.62 89 GLY A N 1
ATOM 710 C CA . GLY A 1 89 ? 8.926 2.043 -11.475 1.00 92.62 89 GLY A CA 1
ATOM 711 C C . GLY A 1 89 ? 8.118 3.005 -12.352 1.00 92.62 89 GLY A C 1
ATOM 712 O O . GLY A 1 89 ? 8.709 3.727 -13.147 1.00 92.62 89 GLY A O 1
ATOM 713 N N . THR A 1 90 ? 6.792 3.030 -12.202 1.00 91.62 90 THR A N 1
ATOM 714 C CA . THR A 1 90 ? 5.880 3.925 -12.932 1.00 91.62 90 THR A CA 1
ATOM 715 C C . THR A 1 90 ? 5.086 4.841 -11.995 1.00 91.62 90 THR A C 1
ATOM 717 O O . THR A 1 90 ? 4.071 5.401 -12.397 1.00 91.62 90 THR A O 1
ATOM 720 N N . ASP A 1 91 ? 5.496 4.954 -10.730 1.00 94.94 91 ASP A N 1
ATOM 721 C CA . ASP A 1 91 ? 4.820 5.772 -9.725 1.00 94.94 91 ASP A CA 1
ATOM 722 C C . ASP A 1 91 ? 5.358 7.208 -9.758 1.00 94.94 91 ASP A C 1
ATOM 724 O O . ASP A 1 91 ? 6.517 7.454 -9.424 1.00 94.94 91 ASP A O 1
ATOM 728 N N . ASN A 1 92 ? 4.511 8.158 -10.155 1.00 93.88 92 ASN A N 1
ATOM 729 C CA . ASN A 1 92 ? 4.908 9.561 -10.285 1.00 93.88 92 ASN A CA 1
ATOM 730 C C . ASN A 1 92 ? 4.930 10.312 -8.944 1.00 93.88 92 ASN A C 1
ATOM 732 O O . ASN A 1 92 ? 5.601 11.337 -8.843 1.00 93.88 92 ASN A O 1
ATOM 736 N N . ASN A 1 93 ? 4.229 9.814 -7.920 1.00 96.81 93 ASN A N 1
ATOM 737 C CA . ASN A 1 93 ? 4.148 10.491 -6.623 1.00 96.81 93 ASN A CA 1
ATOM 738 C C . ASN A 1 93 ? 5.238 10.006 -5.664 1.00 96.81 93 ASN A C 1
ATOM 740 O O . ASN A 1 93 ? 5.629 10.751 -4.773 1.00 96.81 93 ASN A O 1
ATOM 744 N N . ILE A 1 94 ? 5.732 8.771 -5.833 1.00 97.50 94 ILE A N 1
ATOM 745 C CA . ILE A 1 94 ? 6.808 8.212 -5.003 1.00 97.50 94 ILE A CA 1
ATOM 746 C C . ILE A 1 94 ? 8.096 8.109 -5.812 1.00 97.50 94 ILE A C 1
ATOM 748 O O . ILE A 1 94 ? 8.398 7.091 -6.436 1.00 97.50 94 ILE A O 1
ATOM 752 N N . THR A 1 95 ? 8.893 9.172 -5.751 1.00 95.69 95 THR A N 1
ATOM 753 C CA . THR A 1 95 ? 10.181 9.242 -6.445 1.00 95.69 95 THR A CA 1
ATOM 754 C C . THR A 1 95 ? 11.295 8.532 -5.667 1.00 95.69 95 THR A C 1
ATOM 756 O O . THR A 1 95 ? 11.229 8.333 -4.449 1.00 95.69 95 THR A O 1
ATOM 759 N N . ARG A 1 96 ? 12.372 8.165 -6.376 1.00 95.06 96 ARG A N 1
ATOM 760 C CA . ARG A 1 96 ? 13.524 7.418 -5.836 1.00 95.06 96 ARG A CA 1
ATOM 761 C C . ARG A 1 96 ? 14.114 8.019 -4.554 1.00 95.06 96 ARG A C 1
ATOM 763 O O . ARG A 1 96 ? 14.535 7.259 -3.689 1.00 95.06 96 ARG A O 1
ATOM 770 N N . PHE A 1 97 ? 14.171 9.346 -4.448 1.00 95.69 97 PHE A N 1
ATOM 771 C CA . PHE A 1 97 ? 14.913 10.049 -3.393 1.00 95.69 97 PHE A CA 1
ATOM 772 C C . PHE A 1 97 ? 14.038 10.576 -2.248 1.00 95.69 97 PHE A C 1
ATOM 774 O O . PHE A 1 97 ? 14.551 11.238 -1.348 1.00 95.69 97 PHE A O 1
ATOM 781 N N . MET A 1 98 ? 12.733 10.292 -2.259 1.00 97.44 98 MET A N 1
ATOM 782 C CA . MET A 1 98 ? 11.848 10.678 -1.157 1.00 97.44 98 MET A CA 1
ATOM 783 C C . MET A 1 98 ? 12.274 10.046 0.165 1.00 97.44 98 MET A C 1
ATOM 785 O O . MET A 1 98 ? 12.701 8.887 0.217 1.00 97.44 98 MET A O 1
ATOM 789 N N . ARG A 1 99 ? 12.114 10.796 1.259 1.00 98.06 99 ARG A N 1
ATOM 790 C CA . ARG A 1 99 ? 12.363 10.263 2.599 1.00 98.06 99 ARG A CA 1
ATOM 791 C C . ARG A 1 99 ? 11.279 9.249 2.935 1.00 98.06 99 ARG A C 1
ATOM 793 O O . ARG A 1 99 ? 10.138 9.385 2.507 1.00 98.06 99 ARG A O 1
ATOM 800 N N . SER A 1 100 ? 11.611 8.268 3.770 1.00 97.50 100 SER A N 1
ATOM 801 C CA . SER A 1 100 ? 10.656 7.224 4.167 1.00 97.50 100 SER A CA 1
ATOM 802 C C . SER A 1 100 ? 9.350 7.795 4.742 1.00 97.50 100 SER A C 1
ATOM 804 O O . SER A 1 100 ? 8.286 7.276 4.433 1.00 97.50 100 SER A O 1
ATOM 806 N N . GLY A 1 101 ? 9.404 8.881 5.522 1.00 97.62 101 GLY A N 1
ATOM 807 C CA . GLY A 1 101 ? 8.198 9.524 6.066 1.00 97.62 101 GLY A CA 1
ATOM 808 C C . GLY A 1 101 ? 7.288 10.152 5.001 1.00 97.62 101 GLY A C 1
ATOM 809 O O . GLY A 1 101 ? 6.065 10.086 5.120 1.00 97.62 101 GLY A O 1
ATOM 810 N N . ASP A 1 102 ? 7.866 10.688 3.924 1.00 98.06 102 ASP A N 1
ATOM 811 C CA . ASP A 1 102 ? 7.098 11.246 2.804 1.00 98.06 102 ASP A CA 1
ATOM 812 C C . ASP A 1 102 ? 6.438 10.116 1.997 1.00 98.06 102 ASP A C 1
ATOM 814 O O . ASP A 1 102 ? 5.283 10.222 1.591 1.00 98.06 102 ASP A O 1
ATOM 818 N N . VAL A 1 103 ? 7.147 8.989 1.833 1.00 98.38 103 VAL A N 1
ATOM 819 C CA . VAL A 1 103 ? 6.590 7.769 1.226 1.00 98.38 103 VAL A CA 1
ATOM 820 C C . VAL A 1 103 ? 5.437 7.214 2.061 1.00 98.38 103 VAL A C 1
ATOM 822 O O . VAL A 1 103 ? 4.407 6.845 1.501 1.00 98.38 103 VAL A O 1
ATOM 825 N N . GLU A 1 104 ? 5.588 7.157 3.389 1.00 98.31 104 GLU A N 1
ATOM 826 C CA . GLU A 1 104 ? 4.507 6.733 4.285 1.00 98.31 104 GLU A CA 1
ATOM 827 C C . GLU A 1 104 ? 3.283 7.631 4.118 1.00 98.31 104 GLU A C 1
ATOM 829 O O . GLU A 1 104 ? 2.182 7.121 3.939 1.00 98.31 104 GLU A O 1
ATOM 834 N N . SER A 1 105 ? 3.482 8.950 4.113 1.00 97.69 105 SER A N 1
ATOM 835 C CA . SER A 1 105 ? 2.396 9.925 3.986 1.00 97.69 105 SER A CA 1
ATOM 836 C C . SER A 1 105 ? 1.611 9.733 2.686 1.00 97.69 105 SER A C 1
ATOM 838 O O . SER A 1 105 ? 0.387 9.645 2.719 1.00 97.69 105 SER A O 1
ATOM 840 N N . GLU A 1 106 ? 2.297 9.566 1.554 1.00 98.12 106 GLU A N 1
ATOM 841 C CA . GLU A 1 106 ? 1.662 9.296 0.256 1.00 98.12 106 GLU A CA 1
ATOM 842 C C . GLU A 1 106 ? 0.896 7.959 0.245 1.00 98.12 106 GLU A C 1
ATOM 844 O O . GLU A 1 106 ? -0.230 7.877 -0.249 1.00 98.12 106 GLU A O 1
ATOM 849 N N . LEU A 1 107 ? 1.459 6.900 0.838 1.00 98.44 107 LEU A N 1
ATOM 850 C CA . LEU A 1 107 ? 0.779 5.604 0.938 1.00 98.44 107 LEU A CA 1
ATOM 851 C C . LEU A 1 107 ? -0.432 5.640 1.882 1.00 98.44 107 LEU A C 1
ATOM 853 O O . LEU A 1 107 ? -1.434 4.966 1.620 1.00 98.44 107 LEU A O 1
ATOM 857 N N . LEU A 1 108 ? -0.375 6.422 2.962 1.00 98.31 108 LEU A N 1
ATOM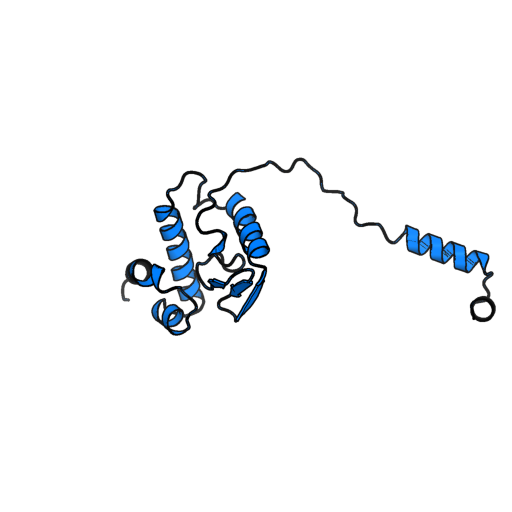 858 C CA . LEU A 1 108 ? -1.517 6.649 3.847 1.00 98.31 108 LEU A CA 1
ATOM 859 C C . LEU A 1 108 ? -2.618 7.435 3.134 1.00 98.31 108 LEU A C 1
ATOM 861 O O . LEU A 1 108 ? -3.777 7.041 3.242 1.00 98.31 108 LEU A O 1
ATOM 865 N N . THR A 1 109 ? -2.274 8.447 2.331 1.00 97.94 109 THR A N 1
ATOM 866 C CA . THR A 1 109 ? -3.239 9.177 1.488 1.00 97.94 109 THR A CA 1
ATOM 867 C C . THR A 1 109 ? -3.984 8.230 0.561 1.00 97.94 109 THR A C 1
ATOM 869 O O . THR A 1 109 ? -5.215 8.204 0.570 1.00 97.94 109 THR A O 1
ATOM 872 N N . ARG A 1 110 ? -3.259 7.371 -0.168 1.00 97.75 110 ARG A N 1
ATOM 873 C CA . ARG A 1 110 ? -3.872 6.341 -1.027 1.00 97.75 110 ARG A CA 1
ATOM 874 C C . ARG A 1 110 ? -4.767 5.395 -0.240 1.00 97.75 110 ARG A C 1
ATOM 876 O O . ARG A 1 110 ? -5.830 5.009 -0.714 1.00 97.75 110 ARG A O 1
ATOM 883 N N . THR A 1 111 ? -4.342 5.022 0.966 1.00 98.31 111 THR A N 1
ATOM 884 C CA . THR A 1 111 ? -5.103 4.122 1.838 1.00 98.31 111 THR A CA 1
ATOM 885 C C . THR A 1 111 ? -6.424 4.752 2.276 1.00 98.31 111 THR A C 1
ATOM 887 O O . THR A 1 111 ? -7.454 4.093 2.172 1.00 98.31 111 THR A O 1
ATOM 890 N N . VAL A 1 112 ? -6.423 6.021 2.696 1.00 98.00 112 VAL A N 1
ATOM 891 C CA . VAL A 1 112 ? -7.644 6.761 3.063 1.00 98.00 112 VAL A CA 1
ATOM 892 C C . VAL A 1 112 ? -8.583 6.894 1.864 1.00 98.00 112 VAL A C 1
ATOM 894 O O . VAL A 1 112 ? -9.754 6.540 1.963 1.00 98.00 112 VAL A O 1
ATOM 897 N N . GLN A 1 113 ? -8.065 7.320 0.709 1.00 96.81 113 GLN A N 1
ATOM 898 C CA . GLN A 1 113 ? -8.852 7.461 -0.524 1.00 96.81 113 GLN A CA 1
ATOM 899 C C . GLN A 1 113 ? -9.493 6.138 -0.960 1.00 96.81 113 GLN A C 1
ATOM 901 O O . GLN A 1 113 ? -10.649 6.102 -1.379 1.00 96.81 113 GLN A O 1
ATOM 906 N N . TYR A 1 114 ? -8.745 5.041 -0.850 1.00 97.38 114 TYR A N 1
ATOM 907 C CA . TYR A 1 114 ? -9.242 3.712 -1.177 1.00 97.38 114 TYR A CA 1
ATOM 908 C C . TYR A 1 114 ? -10.318 3.235 -0.201 1.00 97.38 114 TYR A C 1
ATOM 910 O O . TYR A 1 114 ? -11.322 2.681 -0.629 1.00 97.38 114 TYR A O 1
ATOM 918 N N . LEU A 1 115 ? -10.136 3.454 1.104 1.00 97.19 115 LEU A N 1
ATOM 919 C CA . LEU A 1 115 ? -11.154 3.116 2.099 1.00 97.19 115 LEU A CA 1
ATOM 920 C C . LEU A 1 115 ? -12.454 3.887 1.836 1.00 97.19 115 LEU A C 1
ATOM 922 O O . LEU A 1 115 ? -13.519 3.272 1.764 1.00 97.19 115 LEU A O 1
ATOM 926 N N . ALA A 1 116 ? -12.352 5.193 1.575 1.00 95.56 116 ALA A N 1
ATOM 927 C CA . ALA A 1 116 ? -13.494 6.023 1.210 1.00 95.56 116 ALA A CA 1
ATOM 928 C C . ALA A 1 116 ? -14.205 5.501 -0.053 1.00 95.56 116 ALA A C 1
ATOM 930 O O . ALA A 1 116 ? -15.433 5.421 -0.077 1.00 95.56 116 ALA A O 1
ATOM 931 N N . SER A 1 117 ? -13.455 5.076 -1.079 1.00 95.81 117 SER A N 1
ATOM 932 C CA . SER A 1 117 ? -14.042 4.565 -2.328 1.00 95.81 117 SER A CA 1
ATOM 933 C C . SER A 1 117 ? -14.790 3.238 -2.166 1.00 95.81 117 SER A C 1
ATOM 935 O O . SER A 1 117 ? -15.699 2.957 -2.946 1.00 95.81 117 SER A O 1
ATOM 937 N N . ILE A 1 118 ? -14.464 2.447 -1.138 1.00 95.88 118 ILE A N 1
ATOM 938 C CA . ILE A 1 118 ? -15.187 1.216 -0.781 1.00 95.88 118 ILE A CA 1
ATOM 939 C C . ILE A 1 118 ? -16.185 1.416 0.375 1.00 95.88 118 ILE A C 1
ATOM 941 O O . ILE A 1 118 ? -16.688 0.434 0.927 1.00 95.88 118 ILE A O 1
ATOM 945 N N . GLY A 1 119 ? -16.471 2.666 0.758 1.00 95.69 119 GLY A N 1
ATOM 946 C CA . GLY A 1 119 ? -17.437 3.000 1.809 1.00 95.69 119 GLY A CA 1
ATOM 947 C C . GLY A 1 119 ? -17.004 2.566 3.212 1.00 95.69 119 GLY A C 1
ATOM 948 O O . GLY A 1 119 ? -17.839 2.141 4.012 1.00 95.69 119 GLY A O 1
ATOM 949 N N . LYS A 1 120 ? -15.700 2.609 3.502 1.00 96.50 120 LYS A N 1
ATOM 950 C CA . LYS A 1 120 ? -15.120 2.270 4.807 1.00 96.50 120 LYS A CA 1
ATOM 951 C C . LYS A 1 120 ? -14.358 3.452 5.386 1.00 96.50 120 LYS A C 1
ATOM 953 O O . LYS A 1 120 ? -13.699 4.184 4.658 1.00 96.50 120 LYS A O 1
ATOM 958 N N . SER A 1 121 ? -14.413 3.592 6.705 1.00 96.69 121 SER A N 1
ATOM 959 C CA . SER A 1 121 ? -13.551 4.517 7.440 1.00 96.69 121 SER A CA 1
ATOM 960 C C . SER A 1 121 ? -12.222 3.859 7.818 1.00 96.69 121 SER A C 1
ATOM 962 O O . SER A 1 121 ? -12.071 2.630 7.839 1.00 96.69 121 SER A O 1
ATOM 964 N N . VAL A 1 122 ? -11.247 4.677 8.197 1.00 97.12 122 VAL A N 1
ATOM 965 C CA . VAL A 1 122 ? -10.001 4.228 8.827 1.00 97.12 122 VAL A CA 1
ATOM 966 C C . VAL A 1 122 ? -10.286 3.501 10.136 1.00 97.12 122 VAL A C 1
ATOM 968 O O . VAL A 1 122 ? -9.627 2.505 10.443 1.00 97.12 122 VAL A O 1
ATOM 971 N N . THR A 1 123 ? -11.281 3.960 10.898 1.00 97.19 123 THR A N 1
ATOM 972 C CA . THR A 1 123 ? -11.699 3.298 12.139 1.00 97.19 123 THR A CA 1
ATOM 973 C C . THR A 1 123 ? -12.200 1.879 11.864 1.00 97.19 123 THR A C 1
ATOM 975 O O . THR A 1 123 ? -11.789 0.950 12.562 1.00 97.19 123 THR A O 1
ATOM 978 N N . ASP A 1 124 ? -12.989 1.675 10.804 1.00 97.38 124 ASP A N 1
ATOM 979 C CA . ASP A 1 124 ? -13.417 0.334 10.383 1.00 97.38 124 ASP A CA 1
ATOM 980 C C . ASP A 1 124 ? -12.215 -0.548 10.037 1.00 97.38 124 ASP A C 1
ATOM 982 O O . ASP A 1 124 ? -12.108 -1.673 10.522 1.00 97.38 124 ASP A O 1
ATOM 986 N N . ALA A 1 125 ? -11.275 -0.029 9.242 1.00 97.88 125 ALA A N 1
ATOM 987 C CA . ALA A 1 125 ? -10.088 -0.776 8.829 1.00 97.88 125 ALA A CA 1
ATOM 988 C C . ALA A 1 125 ? -9.200 -1.192 10.016 1.00 97.88 125 ALA A C 1
ATOM 990 O O . ALA A 1 125 ? -8.627 -2.284 10.008 1.00 97.88 125 ALA A O 1
ATOM 991 N N . LEU A 1 126 ? -9.089 -0.345 11.045 1.00 97.75 126 LEU A N 1
ATOM 992 C CA . LEU A 1 126 ? -8.377 -0.668 12.283 1.00 97.75 126 LEU A CA 1
ATOM 993 C C . LEU A 1 126 ? -9.112 -1.749 13.087 1.00 97.75 126 LEU A C 1
A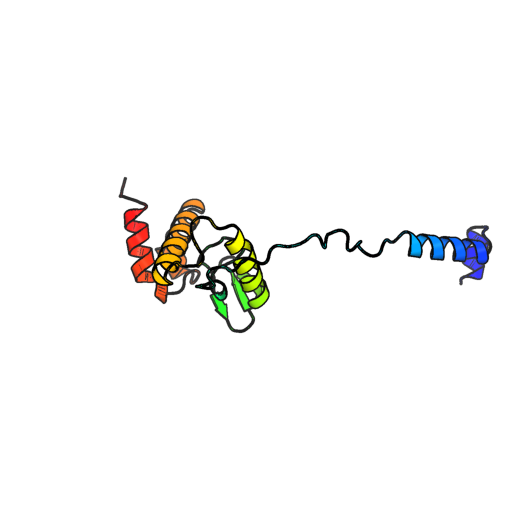TOM 995 O O . LEU A 1 126 ? -8.482 -2.714 13.518 1.00 97.75 126 LEU A O 1
ATOM 999 N N . ASN A 1 127 ? -10.432 -1.621 13.250 1.00 97.50 127 ASN A N 1
ATOM 1000 C CA . ASN A 1 127 ? -11.253 -2.579 14.000 1.00 97.50 127 ASN A CA 1
ATOM 1001 C C . ASN A 1 127 ? -11.286 -3.963 13.338 1.00 97.50 127 ASN A C 1
ATOM 1003 O O . ASN A 1 127 ? -11.272 -4.982 14.023 1.00 97.50 127 ASN A O 1
ATOM 1007 N N . LEU A 1 128 ? -11.276 -4.004 12.004 1.00 96.94 128 LEU A N 1
ATOM 1008 C CA . LEU A 1 128 ? -11.227 -5.238 11.216 1.00 96.94 128 LEU A CA 1
ATOM 1009 C C . LEU A 1 128 ? -9.811 -5.837 11.125 1.00 96.94 128 LEU A C 1
ATOM 1011 O O . LEU A 1 128 ? -9.624 -6.901 10.536 1.00 96.94 128 LEU A O 1
ATOM 1015 N N . GLY A 1 129 ? -8.797 -5.166 11.684 1.00 96.50 129 GLY A N 1
ATOM 1016 C CA . GLY A 1 129 ? -7.404 -5.614 11.642 1.00 96.50 129 GLY A CA 1
ATOM 1017 C C . GLY A 1 129 ? -6.777 -5.565 10.244 1.00 96.50 129 GLY A C 1
ATOM 1018 O O . GLY A 1 129 ? -5.775 -6.241 9.993 1.00 96.50 129 GLY A O 1
ATOM 1019 N N . TRP A 1 130 ? -7.365 -4.787 9.333 1.00 97.81 130 TRP A N 1
ATOM 1020 C CA . TRP A 1 130 ? -6.869 -4.580 7.974 1.00 97.81 130 TRP A CA 1
ATOM 1021 C C . TRP A 1 130 ? -5.689 -3.620 7.944 1.00 97.81 130 TRP A C 1
ATOM 1023 O O . TRP A 1 130 ? -4.782 -3.802 7.141 1.00 97.81 130 TRP A O 1
ATOM 1033 N N . LEU A 1 131 ? -5.693 -2.606 8.809 1.00 97.94 131 LEU A N 1
ATOM 1034 C CA . LEU A 1 131 ? -4.615 -1.631 8.919 1.00 97.94 131 LEU A CA 1
ATOM 1035 C C . LEU A 1 131 ? -3.828 -1.844 10.214 1.00 97.94 131 LEU A C 1
ATOM 1037 O O . LEU A 1 131 ? -4.399 -2.008 11.291 1.00 97.94 131 LEU A O 1
ATOM 1041 N N . LEU A 1 132 ? -2.498 -1.813 10.120 1.00 96.69 132 LEU A N 1
ATOM 1042 C CA . LEU A 1 132 ? -1.638 -2.012 11.284 1.00 96.69 132 LEU A CA 1
ATOM 1043 C C . LEU A 1 132 ? -1.735 -0.834 12.278 1.00 96.69 132 LEU A C 1
ATOM 1045 O O . LEU A 1 132 ? -1.609 0.321 11.859 1.00 96.69 132 LEU A O 1
ATOM 1049 N N . PRO A 1 133 ? -1.815 -1.091 13.602 1.00 96.50 133 PRO A N 1
ATOM 1050 C CA . PRO A 1 133 ? -1.952 -0.042 14.620 1.00 96.50 133 PRO A CA 1
ATOM 1051 C C . PRO A 1 133 ? -0.847 1.018 14.615 1.00 96.50 133 PRO A C 1
ATOM 1053 O O . PRO A 1 133 ? -1.090 2.155 15.010 1.00 96.50 133 PRO A O 1
ATOM 1056 N N . LYS A 1 134 ? 0.355 0.684 14.129 1.00 95.69 134 LYS A N 1
ATOM 1057 C CA . LYS A 1 134 ? 1.479 1.631 14.039 1.00 95.69 134 LYS A CA 1
ATOM 1058 C C . LYS A 1 134 ? 1.181 2.855 13.164 1.00 95.69 134 LYS A C 1
ATOM 1060 O O . LYS A 1 134 ? 1.790 3.895 13.362 1.00 95.69 134 LYS A O 1
ATOM 1065 N N . PHE A 1 135 ? 0.241 2.740 12.224 1.00 96.75 135 PHE A N 1
ATOM 1066 C CA . PHE A 1 135 ? -0.152 3.842 11.346 1.00 96.75 135 PHE A CA 1
ATOM 1067 C C . PHE A 1 135 ? -1.287 4.698 11.919 1.00 96.75 135 PHE A C 1
ATOM 1069 O O . PHE A 1 135 ? -1.552 5.776 11.391 1.00 96.75 135 PHE A O 1
ATOM 1076 N N . LYS A 1 136 ? -1.944 4.244 13.001 1.00 96.38 136 LYS A N 1
ATOM 1077 C CA . LYS A 1 136 ? -3.205 4.788 13.532 1.00 96.38 136 LYS A CA 1
ATOM 1078 C C . LYS A 1 136 ? -3.204 6.311 13.673 1.00 96.38 136 LYS A C 1
ATOM 1080 O O . LYS A 1 136 ? -4.124 6.960 13.191 1.00 96.38 136 LYS A O 1
ATOM 1085 N N . ALA A 1 137 ? -2.187 6.877 14.323 1.00 96.12 137 ALA A N 1
ATOM 1086 C CA . ALA A 1 137 ? -2.136 8.313 14.593 1.00 96.12 137 ALA A CA 1
ATOM 1087 C C . ALA A 1 137 ? -2.086 9.147 13.301 1.00 96.12 137 ALA A C 1
ATOM 1089 O O . ALA A 1 137 ? -2.865 10.085 13.137 1.00 96.12 137 ALA A O 1
ATOM 1090 N N . ASN A 1 138 ? -1.211 8.767 12.366 1.00 96.19 138 ASN A N 1
ATOM 1091 C CA . ASN A 1 138 ? -1.021 9.486 11.107 1.00 96.19 138 ASN A CA 1
ATOM 1092 C C . ASN A 1 138 ? -2.253 9.357 10.204 1.00 96.19 138 ASN A C 1
ATOM 1094 O O . ASN A 1 138 ? -2.703 10.348 9.633 1.00 96.19 138 ASN A O 1
ATOM 1098 N N . VAL A 1 139 ? -2.829 8.154 10.112 1.00 95.75 139 VAL A N 1
ATOM 1099 C CA . VAL A 1 139 ? -3.948 7.889 9.202 1.00 95.75 139 VAL A CA 1
ATOM 1100 C C . VAL A 1 139 ? -5.256 8.546 9.653 1.00 95.75 139 VAL A C 1
ATOM 1102 O O . VAL A 1 139 ? -5.980 9.074 8.817 1.00 95.75 139 VAL A O 1
ATOM 1105 N N . LEU A 1 140 ? -5.531 8.604 10.964 1.00 96.0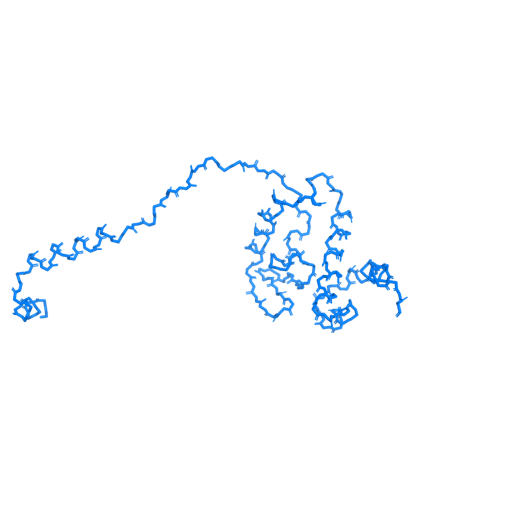0 140 LEU A N 1
ATOM 1106 C CA . LEU A 1 140 ? -6.730 9.264 11.498 1.00 96.00 140 LEU A CA 1
ATOM 1107 C C . LEU A 1 140 ? -6.651 10.782 11.322 1.00 96.00 140 LEU A C 1
ATOM 1109 O O . LEU A 1 140 ? -7.635 11.421 10.960 1.00 96.00 140 LEU A O 1
ATOM 1113 N N . LYS A 1 141 ? -5.461 11.362 11.531 1.00 95.06 141 LYS A N 1
ATOM 1114 C CA . LYS A 1 141 ? -5.222 12.783 11.258 1.00 95.06 141 LYS A CA 1
ATOM 1115 C C . LYS A 1 141 ? -5.474 13.113 9.785 1.00 95.06 141 LYS A C 1
ATOM 1117 O O . LYS A 1 141 ? -6.028 14.166 9.488 1.00 95.06 141 LYS A O 1
ATOM 1122 N N . LEU A 1 142 ? -5.061 12.226 8.883 1.00 93.94 142 LEU A N 1
ATOM 1123 C CA . LEU A 1 142 ? -5.218 12.404 7.445 1.00 93.94 142 LEU A CA 1
ATOM 1124 C C . LEU A 1 142 ? -6.677 12.254 6.991 1.00 93.94 142 LEU A C 1
ATOM 1126 O O . LEU A 1 142 ? -7.156 13.073 6.215 1.00 93.94 142 LEU A O 1
ATOM 1130 N N . GLU A 1 143 ? -7.400 11.257 7.506 1.00 94.19 143 GLU A N 1
ATOM 1131 C CA . GLU A 1 143 ? -8.829 11.063 7.217 1.00 94.19 143 GLU A CA 1
ATOM 1132 C C . GLU A 1 143 ? -9.660 12.290 7.609 1.00 94.19 143 GLU A C 1
ATOM 1134 O O . GLU A 1 143 ? -10.473 12.757 6.812 1.00 94.19 143 GLU A O 1
ATOM 1139 N N . ALA A 1 144 ? -9.389 12.877 8.779 1.00 91.94 144 ALA A N 1
ATOM 1140 C CA . ALA A 1 144 ? -10.058 14.096 9.234 1.00 91.94 144 ALA A CA 1
ATOM 1141 C C . ALA A 1 144 ? -9.823 15.309 8.310 1.00 91.94 144 ALA A C 1
ATOM 1143 O O . ALA A 1 144 ? -10.648 16.217 8.265 1.00 91.94 144 ALA A O 1
ATOM 1144 N N . GLN A 1 145 ? -8.704 15.340 7.578 1.00 88.81 145 GLN A N 1
ATOM 1145 C CA . GLN A 1 145 ? -8.416 16.379 6.582 1.00 88.81 145 GLN A CA 1
ATOM 1146 C C . GLN A 1 145 ? -9.062 16.083 5.223 1.00 88.81 145 GLN A C 1
ATOM 1148 O O . GLN A 1 145 ? -9.373 17.012 4.484 1.00 88.81 145 GLN A O 1
ATOM 1153 N N . TYR A 1 146 ? -9.241 14.802 4.886 1.00 79.88 146 TYR A N 1
ATOM 1154 C CA . TYR A 1 146 ? -9.805 14.355 3.611 1.00 79.88 146 TYR A CA 1
ATOM 1155 C C . TYR A 1 146 ? -11.336 14.466 3.569 1.00 79.88 146 TYR A C 1
ATOM 1157 O O . TYR A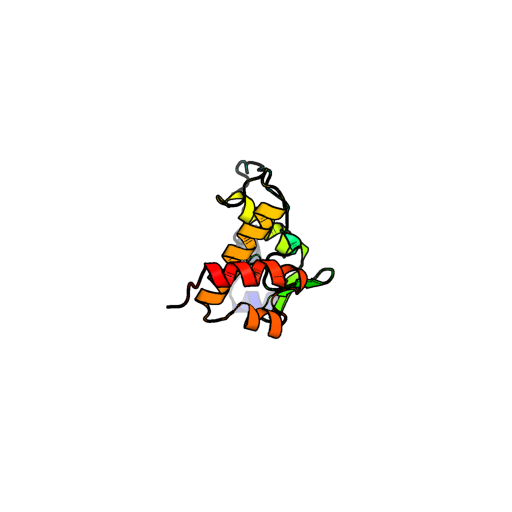 1 146 ? -11.902 14.782 2.525 1.00 79.88 146 TYR A O 1
ATOM 1165 N N . HIS A 1 147 ? -11.996 14.269 4.711 1.00 68.56 147 HIS A N 1
ATOM 1166 C CA . HIS A 1 147 ? -13.425 14.505 4.898 1.00 68.56 147 HIS A CA 1
ATOM 1167 C C . HIS A 1 147 ? -13.639 15.701 5.838 1.00 68.56 147 HIS A C 1
ATOM 1169 O O . HIS A 1 147 ? -13.970 15.496 7.010 1.00 68.56 147 HIS A O 1
ATOM 1175 N N . PRO A 1 148 ? -13.447 16.957 5.386 1.00 53.56 148 PRO A N 1
ATOM 1176 C CA . PRO A 1 148 ? -13.958 18.082 6.149 1.00 53.56 148 PRO A CA 1
ATOM 1177 C C . PRO A 1 148 ? -15.477 17.906 6.207 1.00 53.56 148 PRO A C 1
ATOM 1179 O O . PRO A 1 148 ? -16.133 17.907 5.170 1.00 53.56 148 PRO A O 1
ATOM 1182 N N . GLN A 1 149 ? -15.978 17.644 7.415 1.00 43.22 149 GLN A N 1
ATOM 1183 C CA . GLN A 1 149 ? -17.390 17.491 7.772 1.00 43.22 149 GLN A CA 1
ATOM 1184 C C . GLN A 1 149 ? -18.276 18.352 6.854 1.00 43.22 149 GLN A C 1
ATOM 1186 O O . GLN A 1 149 ? -18.180 19.582 6.889 1.00 43.22 149 GLN A O 1
ATOM 1191 N N . GLY A 1 150 ? -19.069 17.693 6.009 1.00 39.09 150 GLY A N 1
ATOM 1192 C CA . GLY A 1 150 ? -20.173 18.292 5.262 1.00 39.09 150 GLY A CA 1
ATOM 1193 C C . GLY A 1 150 ? -21.477 17.955 5.954 1.00 39.09 150 GLY A C 1
ATOM 1194 O O . GLY A 1 150 ? -21.623 16.769 6.327 1.00 39.09 150 GLY A O 1
#

Solvent-accessible surface area (backbone atoms only — not comparable to full-atom values): 8750 Å² total; per-residue (Å²): 112,72,64,56,51,24,60,76,70,73,42,54,70,65,55,55,50,51,49,50,54,47,53,60,64,68,55,64,70,83,70,79,81,75,80,61,92,72,84,87,77,84,56,51,70,72,60,28,67,46,35,30,57,88,81,62,17,49,41,19,44,61,58,86,67,32,26,37,37,64,87,68,53,75,42,54,24,64,63,35,20,52,47,28,54,58,54,40,72,75,38,85,88,54,49,54,83,61,52,65,69,59,49,48,51,55,34,42,50,46,32,49,56,50,31,52,75,71,76,39,52,71,67,54,34,46,75,71,64,21,35,58,74,91,49,47,71,64,45,54,59,48,44,55,67,75,55,65,87,127

Foldseek 3Di:
DLVVVCVVVVHDSVVVVVVVVVVVVVPDPPDPVPPDDDDDDAFALACLLQAALVLLANFFGDDPQWTQGLVRDIDGSVVSSVSSRVVRVVDPLGGRPDDNVSVLLVRLLSHQVSCVVVVHHPVRSVVSVGHDPVCVVVNVVNNCVVCVDD

Mean predicted aligned error: 11.82 Å